Protein AF-A0A7S2AB81-F1 (afdb_monomer_lite)

Secondary structure (DSSP, 8-state):
-EEEE---S-HHHHHHHHHHHH-TTSTTTT-PPPHHHHHHHHPPPHHHHHHHHHHHHHTT--GGG-EE-TTS-EEEE---HHHHHHHHT--------SS--

pLDDT: mean 90.95, std 7.1, range [48.38, 96.31]

Organism: NCBI:txid1078864

Foldseek 3Di:
DDKDFFFWPPVVVVVVVVCQCCDPVHPNDVVDDDPVRVLVNTQHDPVSLVVVVVLCVVLVFDPVQWDADPSRRMIDHDDDQVSVCVSVVHHDDDDDDDPVD

Sequence (101 aa):
DMTIAVKQQNTKLLENTLLELSDPSSPNYGKWMTVDEVHSLVAPSSESIQIVNNWLKDAGVNLSQVSRTPNSDIISFQTTIAVASELVGAKYTVWKHVETG

Radius of gyration: 18.85 Å; chains: 1; bounding box: 37×46×47 Å

InterPro domains:
  IPR015366 Peptidase S53, activation domain [PF09286] (2-100)
  IPR015366 Peptidase S53, activation domain [SM00944] (1-101)
  IPR015366 Peptidase S53, activation domain [cd11377] (2-97)
  IPR050819 Tripeptidyl-peptidase I and related peptidases [PTHR14218] (2-99)

Structure (mmCIF, N/CA/C/O backbone):
data_AF-A0A7S2AB81-F1
#
_entry.id   AF-A0A7S2AB81-F1
#
loop_
_atom_site.group_PDB
_atom_site.id
_atom_site.type_symbol
_atom_site.label_atom_id
_atom_site.label_alt_id
_atom_site.label_comp_id
_atom_site.label_asym_id
_atom_site.label_entity_id
_atom_site.label_seq_id
_atom_site.pdbx_PDB_ins_code
_atom_site.Cartn_x
_atom_site.Cartn_y
_atom_site.Cartn_z
_atom_site.occupancy
_atom_site.B_iso_or_equiv
_atom_site.auth_seq_id
_atom_site.auth_comp_id
_atom_site.auth_asym_id
_atom_site.auth_atom_id
_atom_site.pdbx_PDB_model_num
ATOM 1 N N . ASP A 1 1 ? -6.264 -11.569 9.716 1.00 84.62 1 ASP A N 1
ATOM 2 C CA . ASP A 1 1 ? -5.450 -10.500 9.106 1.00 84.62 1 ASP A CA 1
ATOM 3 C C . ASP A 1 1 ? -6.218 -9.846 7.979 1.00 84.62 1 ASP A C 1
ATOM 5 O O . ASP A 1 1 ? -6.963 -10.538 7.292 1.00 84.62 1 ASP A O 1
ATOM 9 N N . MET A 1 2 ? -6.093 -8.528 7.838 1.00 90.62 2 MET A N 1
ATOM 10 C CA . MET A 1 2 ? -6.659 -7.767 6.726 1.00 90.62 2 MET A CA 1
ATOM 11 C C . MET A 1 2 ? -5.559 -7.022 5.982 1.00 90.62 2 MET A C 1
ATOM 13 O O . MET A 1 2 ? -4.570 -6.601 6.584 1.00 90.62 2 MET A O 1
ATOM 17 N N . THR A 1 3 ? -5.786 -6.806 4.690 1.00 93.94 3 THR A N 1
ATOM 18 C CA . THR A 1 3 ? -4.889 -6.053 3.819 1.00 93.94 3 THR A CA 1
ATOM 19 C C . THR A 1 3 ? -5.695 -5.069 2.983 1.00 93.94 3 THR A C 1
ATOM 21 O O . THR A 1 3 ? -6.714 -5.432 2.400 1.00 93.94 3 THR A O 1
ATOM 24 N N . ILE A 1 4 ? -5.229 -3.823 2.927 1.00 93.00 4 ILE A N 1
ATOM 25 C CA . ILE A 1 4 ? -5.820 -2.732 2.155 1.00 93.00 4 ILE A CA 1
ATOM 26 C C . ILE A 1 4 ? -4.790 -2.261 1.133 1.00 93.00 4 ILE A C 1
ATOM 28 O O . ILE A 1 4 ? -3.673 -1.894 1.499 1.00 93.00 4 ILE A O 1
ATOM 32 N N . ALA A 1 5 ? -5.178 -2.265 -0.141 1.00 94.38 5 ALA A N 1
ATOM 33 C CA . ALA A 1 5 ? -4.394 -1.675 -1.217 1.00 94.38 5 ALA A CA 1
ATOM 34 C C . ALA A 1 5 ? -4.768 -0.195 -1.371 1.00 94.38 5 ALA A C 1
ATOM 36 O O . ALA A 1 5 ? -5.924 0.148 -1.626 1.00 94.38 5 ALA A O 1
ATOM 37 N N . VAL A 1 6 ? -3.788 0.686 -1.204 1.00 95.12 6 VAL A N 1
ATOM 38 C CA . VAL A 1 6 ? -3.916 2.124 -1.431 1.00 95.12 6 VAL A CA 1
ATOM 39 C C . VAL A 1 6 ? -3.714 2.399 -2.918 1.00 95.12 6 VAL A C 1
ATOM 41 O O . VAL A 1 6 ? -2.919 1.744 -3.589 1.00 95.12 6 VAL A O 1
ATOM 44 N N . LYS A 1 7 ? -4.442 3.379 -3.456 1.00 94.38 7 LYS A N 1
ATOM 45 C CA . LYS A 1 7 ? -4.382 3.724 -4.877 1.00 94.38 7 LYS A CA 1
ATOM 46 C C . LYS A 1 7 ? -2.963 4.135 -5.290 1.00 94.38 7 LYS A C 1
ATOM 48 O O . LYS A 1 7 ? -2.505 5.225 -4.952 1.00 94.38 7 LYS A O 1
ATOM 53 N N . GLN A 1 8 ? -2.321 3.273 -6.070 1.00 93.44 8 GLN A N 1
ATOM 54 C CA . GLN A 1 8 ? -1.038 3.533 -6.712 1.00 93.44 8 GLN A CA 1
ATOM 55 C C . GLN A 1 8 ? -1.149 4.653 -7.756 1.00 93.44 8 GLN A C 1
ATOM 57 O O . GLN A 1 8 ? -2.208 4.880 -8.355 1.00 93.44 8 GLN A O 1
ATOM 62 N N . GLN A 1 9 ? -0.039 5.348 -7.983 1.00 95.06 9 GLN A N 1
ATOM 63 C CA . GLN A 1 9 ? 0.080 6.376 -9.014 1.00 95.06 9 GLN A CA 1
ATOM 64 C C . GLN A 1 9 ? 0.745 5.817 -10.275 1.00 95.06 9 GLN A C 1
ATOM 66 O O . GLN A 1 9 ? 1.322 4.736 -10.261 1.00 95.06 9 GLN A O 1
ATOM 71 N N . ASN A 1 10 ? 0.641 6.550 -11.388 1.00 94.44 10 ASN A N 1
ATOM 72 C CA . ASN A 1 10 ? 1.401 6.286 -12.618 1.00 94.44 10 ASN A CA 1
ATOM 73 C C . ASN A 1 10 ? 1.293 4.853 -13.177 1.00 94.44 10 ASN A C 1
ATOM 75 O O . ASN A 1 10 ? 2.172 4.413 -13.911 1.00 94.44 10 ASN A O 1
ATOM 79 N N . THR A 1 11 ? 0.206 4.129 -12.900 1.00 93.62 11 THR A N 1
ATOM 80 C CA . THR A 1 11 ? 0.037 2.727 -13.325 1.00 93.62 11 THR A CA 1
ATOM 81 C C . THR A 1 11 ? 0.107 2.557 -14.843 1.00 93.62 11 THR A C 1
ATOM 83 O O . THR A 1 11 ? 0.715 1.612 -15.328 1.00 93.62 11 THR A O 1
ATOM 86 N N . LYS A 1 12 ? -0.423 3.523 -15.602 1.00 95.19 12 LYS A N 1
ATOM 87 C CA . LYS A 1 12 ? -0.311 3.552 -17.068 1.00 95.19 12 LYS A CA 1
ATOM 88 C C . LYS A 1 12 ? 1.126 3.766 -17.553 1.00 95.19 12 LYS A C 1
ATOM 90 O O . LYS A 1 12 ? 1.518 3.224 -18.578 1.00 95.19 12 LYS A O 1
ATOM 95 N N . LEU A 1 13 ? 1.908 4.571 -16.833 1.00 94.75 13 LEU A N 1
ATOM 96 C CA . LEU A 1 13 ? 3.323 4.762 -17.147 1.00 94.75 13 LEU A CA 1
ATOM 97 C C . LEU A 1 13 ? 4.106 3.484 -16.836 1.00 94.75 13 LEU A C 1
ATOM 99 O O . LEU A 1 13 ? 4.889 3.061 -17.672 1.00 94.75 13 LEU A O 1
ATOM 103 N N . LEU A 1 14 ? 3.833 2.828 -15.702 1.00 94.88 14 LEU A N 1
ATOM 104 C CA . LEU A 1 14 ? 4.415 1.521 -15.390 1.00 94.88 14 LEU A CA 1
ATOM 105 C C . LEU A 1 14 ? 4.101 0.486 -16.482 1.00 94.88 14 LEU A C 1
ATOM 107 O O . LEU A 1 14 ? 5.005 -0.217 -16.922 1.00 94.88 14 LEU A O 1
ATOM 111 N N . GLU A 1 15 ? 2.849 0.410 -16.939 1.00 95.69 15 GLU A N 1
ATOM 112 C CA . GLU A 1 15 ? 2.433 -0.496 -18.017 1.00 95.69 15 GLU A CA 1
ATOM 113 C C . GLU A 1 15 ? 3.176 -0.203 -19.327 1.00 95.69 15 GLU A C 1
ATOM 115 O O . GLU A 1 15 ? 3.757 -1.110 -19.921 1.00 95.69 15 GLU A O 1
ATOM 120 N N . ASN A 1 16 ? 3.225 1.063 -19.750 1.00 95.56 16 ASN A N 1
ATOM 121 C CA . ASN A 1 16 ? 3.949 1.462 -20.957 1.00 95.56 16 ASN A CA 1
ATOM 122 C C . ASN A 1 16 ? 5.440 1.108 -20.870 1.00 95.56 16 ASN A C 1
ATOM 124 O O . ASN A 1 16 ? 5.988 0.541 -21.813 1.00 95.56 16 ASN A O 1
ATOM 128 N N . THR A 1 17 ? 6.081 1.403 -19.735 1.00 94.38 17 THR A N 1
ATOM 129 C CA . THR A 1 17 ? 7.489 1.068 -19.504 1.00 94.38 17 THR A CA 1
ATOM 130 C C . THR A 1 17 ? 7.697 -0.444 -19.535 1.00 94.38 17 THR A C 1
ATOM 132 O O . THR A 1 17 ? 8.623 -0.921 -20.179 1.00 94.38 17 THR A O 1
ATOM 135 N N . LEU A 1 18 ? 6.819 -1.232 -18.907 1.00 94.81 18 LEU A N 1
ATOM 136 C CA . LEU A 1 18 ? 6.902 -2.692 -18.949 1.00 94.81 18 LEU A CA 1
ATOM 137 C C . LEU A 1 18 ? 6.835 -3.225 -20.387 1.00 94.81 18 LEU A C 1
ATOM 139 O O . LEU A 1 18 ? 7.629 -4.092 -20.756 1.00 94.81 18 LEU A O 1
ATOM 143 N N . LEU A 1 19 ? 5.910 -2.711 -21.200 1.00 96.06 19 LEU A N 1
ATOM 144 C CA . LEU A 1 19 ? 5.780 -3.103 -22.604 1.00 96.06 19 LEU A CA 1
ATOM 145 C C . LEU A 1 19 ? 7.035 -2.740 -23.408 1.00 96.06 19 LEU A C 1
ATOM 147 O O . LEU 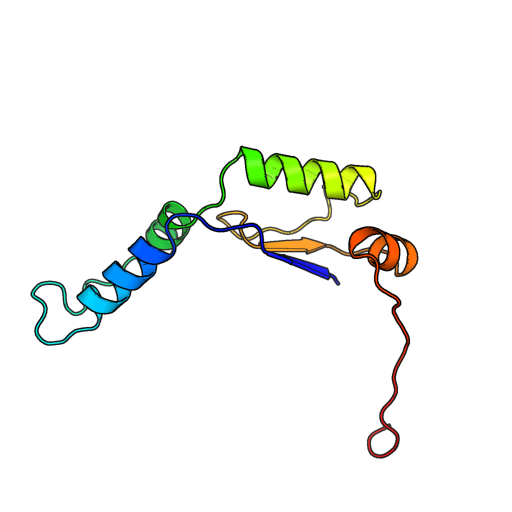A 1 19 ? 7.550 -3.572 -24.146 1.00 96.06 19 LEU A O 1
ATOM 151 N N . GLU A 1 20 ? 7.581 -1.541 -23.211 1.00 96.31 20 GLU A N 1
ATOM 152 C CA . GLU A 1 20 ? 8.797 -1.092 -23.893 1.00 96.31 20 GLU A CA 1
ATOM 153 C C . GLU A 1 20 ? 10.037 -1.921 -23.518 1.00 96.31 20 GLU A C 1
ATOM 155 O O . GLU A 1 20 ? 10.865 -2.222 -24.378 1.00 96.31 20 GLU A O 1
ATOM 160 N N . LEU A 1 21 ? 10.181 -2.291 -22.244 1.00 95.94 21 LEU A N 1
ATOM 161 C CA . LEU A 1 21 ? 11.325 -3.060 -21.745 1.00 95.94 21 LEU A CA 1
ATOM 162 C C . LEU A 1 21 ? 11.234 -4.557 -22.076 1.00 95.94 21 LEU A C 1
ATOM 164 O O . LEU A 1 21 ? 12.254 -5.250 -22.066 1.00 95.94 21 LEU A O 1
ATOM 168 N N . SER A 1 22 ? 10.028 -5.059 -22.358 1.00 95.94 22 SER A N 1
ATOM 169 C CA . SER A 1 22 ? 9.772 -6.468 -22.682 1.00 95.94 22 SER A CA 1
ATOM 170 C C . SER A 1 22 ? 9.672 -6.763 -24.181 1.00 95.94 22 SER A C 1
ATOM 172 O O . SER A 1 22 ? 9.780 -7.931 -24.553 1.00 95.94 22 SER A O 1
ATOM 174 N N . ASP A 1 23 ? 9.529 -5.748 -25.040 1.00 96.25 23 ASP A N 1
ATOM 175 C CA . ASP A 1 23 ? 9.535 -5.904 -26.499 1.00 96.25 23 ASP A CA 1
ATOM 176 C C . ASP A 1 23 ? 10.959 -6.174 -27.027 1.00 96.25 23 ASP A C 1
ATOM 178 O O . ASP A 1 23 ? 11.811 -5.290 -26.936 1.00 96.25 23 ASP A O 1
ATOM 182 N N . PRO A 1 24 ? 11.243 -7.342 -27.639 1.00 95.62 24 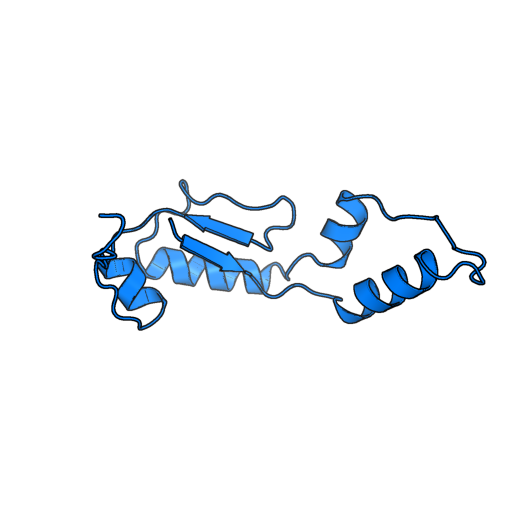PRO A N 1
ATOM 183 C CA . PRO A 1 24 ? 12.555 -7.652 -28.218 1.00 95.62 24 PRO A CA 1
ATOM 184 C C . PRO A 1 24 ? 13.002 -6.702 -29.339 1.00 95.62 24 PRO A C 1
ATOM 186 O O . PRO A 1 24 ? 14.190 -6.641 -29.652 1.00 95.62 24 PRO A O 1
ATOM 189 N N . SER A 1 25 ? 12.063 -5.989 -29.967 1.00 95.94 25 SER A N 1
ATOM 190 C CA . SER A 1 25 ? 12.335 -5.015 -31.033 1.00 95.94 25 SER A CA 1
ATOM 191 C C . SER A 1 25 ? 12.683 -3.629 -30.484 1.00 95.94 25 SER A C 1
ATOM 193 O O . SER A 1 25 ? 13.135 -2.760 -31.232 1.00 95.94 25 SER A O 1
ATOM 195 N N . SER A 1 26 ? 12.468 -3.406 -29.186 1.00 95.12 26 SER A N 1
ATOM 196 C CA . SER A 1 26 ? 12.732 -2.136 -28.521 1.00 95.12 26 SER A CA 1
ATOM 197 C C . SER A 1 26 ? 14.232 -1.938 -28.273 1.00 95.12 26 SER A C 1
ATOM 199 O O . SER A 1 26 ? 14.914 -2.852 -27.801 1.00 95.12 26 SER A O 1
ATOM 201 N N . PRO A 1 27 ? 14.771 -0.718 -28.467 1.00 94.81 27 PRO A N 1
ATOM 202 C CA . PRO A 1 27 ? 16.144 -0.389 -28.070 1.00 94.81 27 PRO A CA 1
ATOM 203 C C . PRO A 1 27 ? 16.364 -0.447 -26.546 1.00 94.81 27 PRO A C 1
ATOM 205 O O . PRO A 1 27 ? 17.504 -0.360 -26.073 1.00 94.81 27 PRO A O 1
ATOM 208 N N . ASN A 1 28 ? 15.282 -0.555 -25.770 1.00 93.88 28 ASN A N 1
ATOM 209 C CA . ASN A 1 28 ? 15.299 -0.654 -24.317 1.00 93.88 28 ASN A CA 1
ATOM 210 C C . ASN A 1 28 ? 14.979 -2.065 -23.800 1.00 93.88 28 ASN A C 1
ATOM 212 O O . ASN A 1 28 ? 14.885 -2.249 -22.587 1.00 93.88 28 ASN A O 1
ATOM 216 N N . TYR A 1 29 ? 14.900 -3.065 -24.685 1.00 96.00 29 TYR A N 1
ATOM 217 C CA . TYR A 1 29 ? 14.702 -4.457 -24.295 1.00 96.00 29 TYR A CA 1
ATOM 218 C C . TYR A 1 29 ? 15.686 -4.904 -23.203 1.00 96.00 29 TYR A C 1
ATOM 220 O O . TYR A 1 29 ? 16.899 -4.701 -23.309 1.00 96.00 29 TYR A O 1
ATOM 228 N N . GLY A 1 30 ? 15.157 -5.517 -22.143 1.00 94.38 30 GLY A N 1
ATOM 229 C CA . GLY A 1 30 ? 15.946 -6.070 -21.043 1.00 94.38 30 GLY A CA 1
ATOM 230 C C . GLY A 1 30 ? 16.545 -5.037 -20.081 1.00 94.38 30 GLY A C 1
ATOM 231 O O . GLY A 1 30 ? 17.238 -5.428 -19.141 1.00 94.38 30 GLY A O 1
ATOM 232 N N . LYS A 1 31 ? 16.273 -3.735 -20.257 1.00 94.81 31 LYS A N 1
ATOM 233 C CA . LYS A 1 31 ? 16.684 -2.677 -19.315 1.00 94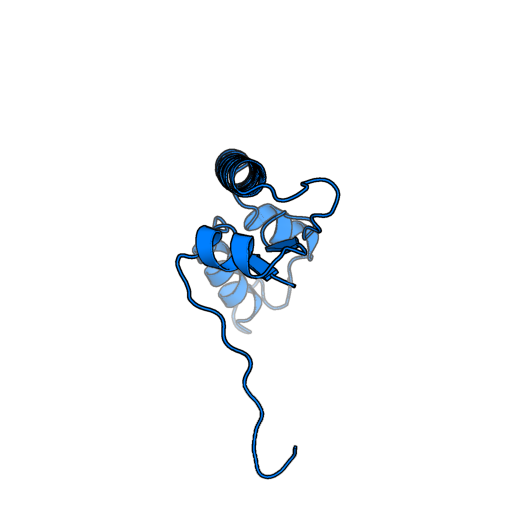.81 31 LYS A CA 1
ATOM 234 C C . LYS A 1 31 ? 15.692 -2.557 -18.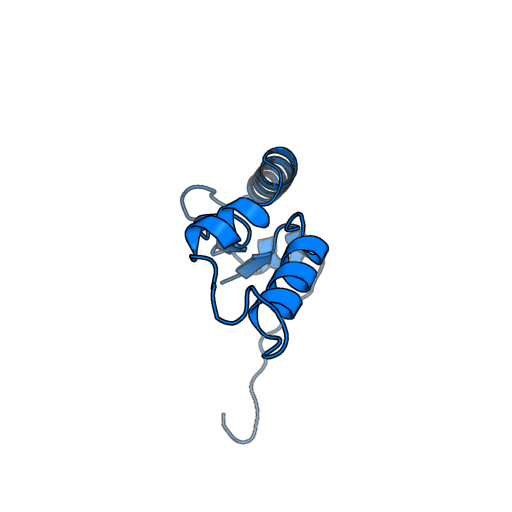154 1.00 94.81 31 LYS A C 1
ATOM 236 O O . LYS A 1 31 ? 15.052 -1.526 -17.978 1.00 94.81 31 LYS A O 1
ATOM 241 N N . TRP A 1 32 ? 15.534 -3.640 -17.396 1.00 94.75 32 TRP A N 1
ATOM 242 C CA . TRP A 1 32 ? 14.583 -3.724 -16.286 1.00 94.75 32 TRP A CA 1
ATOM 243 C C . TRP A 1 32 ? 14.826 -2.654 -15.219 1.00 94.75 32 TRP A C 1
ATOM 245 O O . TRP A 1 32 ? 15.968 -2.354 -14.877 1.00 94.75 32 TRP A O 1
ATOM 255 N N . MET A 1 33 ? 13.733 -2.136 -14.661 1.00 93.06 33 MET A N 1
ATOM 256 C CA . MET A 1 33 ? 13.771 -1.260 -13.495 1.00 93.06 33 MET A CA 1
ATOM 257 C C . MET A 1 33 ? 14.080 -2.065 -12.232 1.00 93.06 33 MET A C 1
ATOM 259 O O . MET A 1 33 ? 13.638 -3.205 -12.067 1.00 93.06 33 MET A O 1
ATOM 263 N N . THR A 1 34 ? 14.800 -1.446 -11.309 1.00 94.88 34 THR A N 1
ATOM 264 C CA . THR A 1 34 ? 14.949 -1.942 -9.944 1.00 94.88 34 THR A CA 1
ATOM 265 C C . THR A 1 34 ? 13.629 -1.834 -9.181 1.00 94.88 34 THR A C 1
ATOM 267 O O . THR A 1 34 ? 12.740 -1.047 -9.514 1.00 94.88 34 THR A O 1
ATOM 270 N N . VAL A 1 35 ? 13.505 -2.616 -8.108 1.00 92.75 35 VAL A N 1
ATOM 271 C CA . VAL A 1 35 ? 12.324 -2.590 -7.233 1.00 92.75 35 VAL A CA 1
ATOM 272 C C . VAL A 1 35 ? 12.091 -1.190 -6.650 1.00 92.75 35 VAL A C 1
ATOM 274 O O . VAL A 1 35 ? 10.951 -0.736 -6.602 1.00 92.75 35 VAL A O 1
ATOM 277 N N . ASP A 1 36 ? 13.155 -0.473 -6.283 1.00 94.12 36 ASP A N 1
ATOM 278 C CA . ASP A 1 36 ? 13.058 0.878 -5.719 1.00 94.12 36 ASP A CA 1
ATOM 279 C C . ASP A 1 36 ? 12.584 1.917 -6.745 1.00 94.12 36 ASP A C 1
ATOM 281 O O . ASP A 1 36 ? 11.815 2.821 -6.408 1.00 94.12 36 ASP A O 1
ATOM 285 N N . GLU A 1 37 ? 12.976 1.770 -8.013 1.00 93.62 37 GLU A N 1
ATOM 286 C CA . GLU A 1 37 ? 12.478 2.617 -9.101 1.00 93.62 37 GLU A CA 1
ATOM 287 C C . GLU A 1 37 ? 10.988 2.370 -9.357 1.00 93.62 37 GLU A C 1
ATOM 289 O O . GLU A 1 37 ? 10.227 3.326 -9.507 1.00 93.62 37 GLU A O 1
A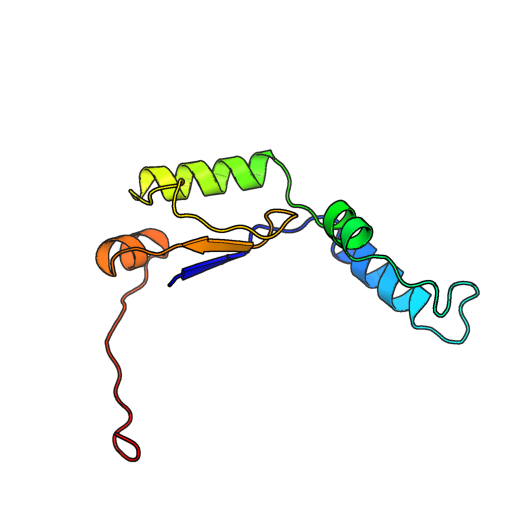TOM 294 N N . VAL A 1 38 ? 10.546 1.106 -9.347 1.00 93.38 38 VAL A N 1
ATOM 295 C CA . VAL A 1 38 ? 9.117 0.768 -9.467 1.00 93.38 38 VAL A CA 1
ATOM 296 C C . VAL A 1 38 ? 8.337 1.326 -8.279 1.00 93.38 38 VAL A C 1
ATOM 298 O O . VAL A 1 38 ? 7.324 1.992 -8.475 1.00 93.38 38 VAL A O 1
ATOM 301 N N . HIS A 1 39 ? 8.825 1.115 -7.055 1.00 93.75 39 HIS A N 1
ATOM 302 C CA . HIS A 1 39 ? 8.228 1.650 -5.833 1.00 93.75 39 HIS A CA 1
ATOM 303 C C . HIS A 1 39 ? 8.056 3.165 -5.893 1.00 93.75 39 HIS A C 1
ATOM 305 O O . HIS A 1 39 ? 6.971 3.663 -5.602 1.00 93.75 39 HIS A O 1
ATOM 311 N N . SER A 1 40 ? 9.097 3.882 -6.312 1.00 93.44 40 SER A N 1
ATOM 312 C CA . SER A 1 40 ? 9.075 5.339 -6.444 1.00 93.44 40 SER A CA 1
ATOM 313 C C . SER A 1 40 ? 8.105 5.802 -7.529 1.00 93.44 40 SER A C 1
ATOM 315 O O . SER A 1 40 ? 7.429 6.814 -7.362 1.00 93.44 40 SER A O 1
ATOM 317 N N . LEU A 1 41 ? 8.004 5.050 -8.628 1.00 93.69 41 LEU A N 1
ATOM 318 C CA . LEU A 1 41 ? 7.110 5.362 -9.736 1.00 93.69 41 LEU A CA 1
ATOM 319 C C . LEU A 1 41 ? 5.635 5.249 -9.335 1.00 93.69 41 LEU A C 1
ATOM 321 O O . LEU A 1 41 ? 4.836 6.102 -9.727 1.00 93.69 41 LEU A O 1
ATOM 325 N N . VAL A 1 42 ? 5.272 4.207 -8.580 1.00 95.31 42 VAL A N 1
ATOM 326 C CA . VAL A 1 42 ? 3.864 3.877 -8.292 1.00 95.31 42 VAL A CA 1
ATOM 327 C C . VAL A 1 42 ? 3.395 4.201 -6.880 1.00 95.31 42 VAL A C 1
ATOM 329 O O . VAL A 1 42 ? 2.229 3.952 -6.563 1.00 95.31 42 VAL A O 1
ATOM 332 N N . ALA A 1 43 ? 4.266 4.764 -6.040 1.00 95.06 43 ALA A N 1
ATOM 333 C CA . ALA A 1 43 ? 3.931 5.152 -4.675 1.00 95.06 43 ALA A CA 1
ATOM 334 C C . ALA A 1 43 ? 2.621 5.967 -4.629 1.00 95.06 43 ALA A C 1
ATOM 336 O O . ALA A 1 43 ? 2.447 6.906 -5.413 1.00 95.06 43 ALA A O 1
ATOM 337 N N . PRO A 1 44 ? 1.674 5.632 -3.736 1.00 95.50 44 PRO A N 1
ATOM 338 C CA . PRO A 1 44 ? 0.499 6.458 -3.505 1.00 95.50 44 PRO A CA 1
ATOM 339 C C . PRO A 1 44 ? 0.879 7.870 -3.044 1.00 95.50 44 PRO A C 1
ATOM 341 O O . PRO A 1 44 ? 1.931 8.082 -2.440 1.00 95.50 44 PRO A O 1
ATOM 344 N N . SER A 1 45 ? -0.015 8.844 -3.244 1.00 95.25 45 SER A N 1
ATOM 345 C CA . SER A 1 45 ? 0.212 10.184 -2.691 1.00 95.25 45 SER A CA 1
ATOM 346 C C . SER A 1 45 ? 0.229 10.157 -1.161 1.00 95.25 45 SER A C 1
ATOM 348 O O . SER A 1 45 ? -0.555 9.438 -0.532 1.00 95.25 45 SER A O 1
ATOM 350 N N . SER A 1 46 ? 1.051 11.016 -0.550 1.00 93.50 46 SER A N 1
ATOM 351 C CA . SER A 1 46 ? 1.079 11.196 0.909 1.00 93.50 46 SER A CA 1
ATOM 352 C C . SER A 1 46 ? -0.304 11.528 1.476 1.00 93.50 46 SER A C 1
ATOM 354 O O . SER A 1 46 ? -0.655 11.071 2.559 1.00 93.50 46 SER A O 1
ATOM 356 N N . GLU A 1 47 ? -1.117 12.271 0.719 1.00 95.44 47 GLU A N 1
ATOM 357 C CA . GLU A 1 47 ? -2.513 12.559 1.055 1.00 95.44 47 GLU A CA 1
ATOM 358 C C . GLU A 1 47 ? -3.367 11.284 1.112 1.00 95.44 47 GLU A C 1
ATOM 360 O O . GLU A 1 47 ? -4.052 11.055 2.107 1.00 95.44 47 GLU A O 1
ATOM 365 N N . SER A 1 48 ? -3.288 10.415 0.097 1.00 94.31 48 SER A N 1
ATOM 366 C CA . SER A 1 48 ? -4.043 9.152 0.072 1.00 94.31 48 SER A CA 1
ATOM 367 C C . SER A 1 48 ? -3.661 8.256 1.249 1.00 94.31 48 SER A C 1
ATOM 369 O O . SER A 1 48 ? -4.528 7.687 1.909 1.00 94.31 48 SER A O 1
ATOM 371 N N . ILE A 1 49 ? -2.363 8.175 1.556 1.00 94.00 49 ILE A N 1
ATOM 372 C CA . ILE A 1 49 ? -1.855 7.418 2.705 1.00 94.00 49 ILE A CA 1
ATOM 373 C C . ILE A 1 49 ? -2.394 8.009 4.012 1.00 94.00 49 ILE A C 1
ATOM 375 O O . ILE A 1 49 ? -2.835 7.264 4.887 1.00 94.00 49 ILE A O 1
ATOM 379 N N . GLN A 1 50 ? -2.397 9.337 4.149 1.00 94.44 50 GLN A N 1
ATOM 380 C CA . GLN A 1 50 ? -2.908 10.003 5.344 1.00 94.44 50 GLN A CA 1
ATOM 381 C C . GLN A 1 50 ? -4.410 9.769 5.539 1.00 94.44 50 GLN A C 1
ATOM 383 O O . GLN A 1 50 ? -4.840 9.519 6.664 1.00 94.44 50 GLN A O 1
ATOM 388 N N . ILE A 1 51 ? -5.196 9.804 4.461 1.00 95.56 51 ILE A N 1
ATOM 389 C CA . ILE A 1 51 ? -6.635 9.519 4.501 1.00 95.56 51 ILE A CA 1
ATOM 390 C C . ILE A 1 51 ? -6.880 8.093 5.004 1.00 95.56 51 ILE A C 1
ATOM 392 O O . ILE A 1 51 ? -7.659 7.907 5.937 1.00 95.56 51 ILE A O 1
ATOM 396 N N . VAL A 1 52 ? -6.175 7.097 4.455 1.00 94.00 52 VAL A N 1
ATOM 397 C CA . VAL A 1 52 ? -6.313 5.700 4.902 1.00 94.00 52 VAL A CA 1
ATOM 398 C C . VAL A 1 52 ? -5.862 5.538 6.356 1.00 94.00 52 VAL A C 1
ATOM 400 O O . VAL A 1 52 ? -6.526 4.854 7.129 1.00 94.00 52 VAL A O 1
ATOM 403 N N . ASN A 1 53 ? -4.782 6.205 6.771 1.00 93.12 53 ASN A N 1
ATOM 404 C CA . ASN A 1 53 ? -4.312 6.167 8.158 1.00 93.12 53 ASN A CA 1
ATOM 405 C C . ASN A 1 53 ? -5.341 6.726 9.145 1.00 93.12 53 ASN A C 1
ATOM 407 O O . ASN A 1 53 ? -5.561 6.128 10.197 1.00 93.12 53 ASN A O 1
ATOM 411 N N . ASN A 1 54 ? -5.956 7.864 8.815 1.00 94.81 54 ASN A N 1
ATOM 412 C CA . ASN A 1 54 ? -6.989 8.469 9.650 1.00 94.81 54 ASN A CA 1
ATOM 413 C C . ASN A 1 54 ? -8.214 7.557 9.729 1.00 94.81 54 ASN A C 1
ATOM 415 O O . ASN A 1 54 ? -8.662 7.245 10.824 1.00 94.81 54 ASN A O 1
ATOM 419 N N . TRP A 1 55 ? -8.671 7.035 8.590 1.00 94.12 55 TRP A N 1
ATOM 420 C CA . TRP A 1 55 ? -9.794 6.101 8.534 1.00 94.12 55 TRP A CA 1
ATOM 421 C C . TRP A 1 55 ? -9.571 4.838 9.385 1.00 94.12 55 TRP A C 1
ATOM 423 O O . TRP A 1 55 ? -10.448 4.448 10.153 1.00 94.12 55 TRP A O 1
ATOM 433 N N . LEU A 1 56 ? -8.380 4.229 9.321 1.00 93.25 56 LEU A N 1
ATOM 434 C CA . LEU A 1 56 ? -8.037 3.074 10.160 1.00 93.25 56 LEU A CA 1
ATOM 435 C C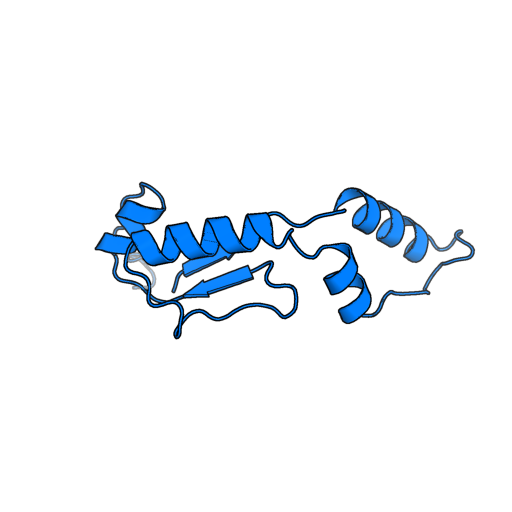 . LEU A 1 56 ? -7.995 3.434 11.650 1.00 93.25 56 LEU A C 1
ATOM 437 O O . LEU A 1 56 ? -8.481 2.672 12.487 1.00 93.25 56 LEU A O 1
ATOM 441 N N . LYS A 1 57 ? -7.427 4.595 11.987 1.00 93.38 57 LYS A N 1
ATOM 442 C CA . LYS A 1 57 ? -7.359 5.084 13.367 1.00 93.38 57 LYS A CA 1
ATOM 443 C C . LYS A 1 57 ? -8.752 5.333 13.947 1.00 93.38 57 LYS A C 1
ATOM 445 O O . LYS A 1 57 ? -9.000 4.939 15.084 1.00 93.38 57 LYS A O 1
ATOM 450 N N . ASP A 1 58 ? -9.643 5.948 13.175 1.00 93.00 58 ASP A N 1
ATOM 451 C CA . ASP A 1 58 ? -11.012 6.268 13.591 1.00 93.00 58 ASP A CA 1
ATOM 452 C C . ASP A 1 58 ? -11.840 4.997 13.834 1.00 93.00 58 ASP A C 1
ATOM 454 O O . ASP A 1 58 ? -12.657 4.958 14.749 1.00 93.00 58 ASP A O 1
ATOM 458 N N . ALA A 1 59 ? -11.551 3.919 13.101 1.00 90.00 59 ALA A N 1
ATOM 459 C CA . ALA A 1 59 ? -12.127 2.593 13.332 1.00 90.00 59 ALA A CA 1
ATOM 460 C C . ALA A 1 59 ? -11.502 1.826 14.519 1.00 90.00 59 ALA A C 1
ATOM 462 O O . ALA A 1 59 ? -11.836 0.665 14.761 1.00 90.00 59 ALA A O 1
ATOM 463 N N . GLY A 1 60 ? -10.560 2.431 15.250 1.00 89.56 60 GLY A N 1
ATOM 464 C CA . GLY A 1 60 ? -9.914 1.823 16.414 1.00 89.56 60 GLY A CA 1
ATOM 465 C C . GLY A 1 60 ? -8.759 0.869 16.089 1.00 89.56 60 GLY A C 1
ATOM 466 O O . GLY A 1 60 ? -8.330 0.115 16.963 1.00 89.56 60 GLY A O 1
ATOM 467 N N . VAL A 1 61 ? -8.226 0.885 14.861 1.00 91.06 61 VAL A N 1
ATOM 468 C CA . VAL A 1 61 ? -7.029 0.104 14.511 1.00 91.06 61 VAL A CA 1
ATOM 469 C C . VAL A 1 61 ? -5.787 0.771 15.101 1.00 91.06 61 VAL A C 1
ATOM 471 O O . VAL A 1 61 ? -5.523 1.956 14.889 1.00 91.06 61 VAL A O 1
ATOM 474 N N . ASN A 1 62 ? -4.975 -0.008 15.817 1.00 88.94 62 ASN A N 1
ATOM 475 C CA . ASN A 1 62 ? -3.706 0.477 16.341 1.00 88.94 62 ASN A CA 1
ATOM 476 C C . ASN A 1 62 ? -2.670 0.615 15.215 1.00 88.94 62 ASN A C 1
ATOM 478 O O . ASN A 1 62 ? -2.093 -0.374 14.761 1.00 88.94 62 ASN A O 1
ATOM 482 N N . LEU A 1 63 ? -2.392 1.856 14.808 1.00 88.25 63 LEU A N 1
ATOM 483 C CA . LEU A 1 63 ? -1.443 2.158 13.735 1.00 88.25 63 LEU A CA 1
ATOM 484 C C . LEU A 1 63 ? -0.012 1.664 14.007 1.00 88.25 63 LEU A C 1
ATOM 486 O O . LEU A 1 63 ? 0.737 1.488 13.050 1.00 88.25 63 LEU A O 1
ATOM 490 N N . SER A 1 64 ? 0.381 1.408 15.263 1.00 88.12 64 SER A N 1
ATOM 491 C CA . SER A 1 64 ? 1.712 0.858 15.568 1.00 88.12 64 SER A CA 1
ATOM 492 C C . SER A 1 64 ? 1.859 -0.626 15.223 1.00 88.12 64 SER A C 1
ATOM 494 O O . SER A 1 64 ? 2.978 -1.118 15.121 1.00 88.12 64 SER A O 1
ATOM 496 N N . GLN A 1 65 ? 0.745 -1.334 15.024 1.00 87.81 65 GLN A N 1
ATOM 497 C CA . GLN A 1 65 ? 0.713 -2.746 14.628 1.00 87.81 65 GLN A CA 1
ATOM 498 C C . GLN A 1 65 ? 0.408 -2.929 13.136 1.00 87.81 65 GLN A C 1
ATOM 500 O O . GLN A 1 65 ? 0.172 -4.044 12.672 1.00 87.81 65 GLN A O 1
ATOM 505 N N . VAL A 1 66 ? 0.400 -1.831 12.380 1.00 92.44 66 VAL A N 1
ATOM 506 C CA . VAL A 1 66 ? 0.186 -1.839 10.938 1.00 92.44 66 VAL A CA 1
ATOM 507 C C . VAL A 1 66 ? 1.520 -2.067 10.231 1.00 92.44 66 VAL A C 1
ATOM 509 O O . VAL A 1 66 ? 2.463 -1.296 10.399 1.00 92.44 66 VAL A O 1
ATOM 512 N N . SER A 1 67 ? 1.577 -3.098 9.394 1.00 93.00 67 SER A N 1
ATOM 513 C CA . SER A 1 67 ? 2.692 -3.362 8.485 1.00 93.00 67 SER A CA 1
ATOM 514 C C . SER A 1 67 ? 2.437 -2.722 7.120 1.00 93.00 67 SER A C 1
ATOM 516 O O . SER A 1 67 ? 1.290 -2.647 6.669 1.00 93.00 67 SER A O 1
ATOM 518 N N . ARG A 1 68 ? 3.499 -2.250 6.460 1.00 93.31 68 ARG A N 1
ATOM 519 C CA . ARG A 1 68 ? 3.433 -1.588 5.151 1.00 93.31 68 ARG A CA 1
ATOM 520 C C . ARG A 1 68 ? 4.516 -2.108 4.218 1.00 93.31 68 ARG A C 1
ATOM 522 O O . ARG A 1 68 ? 5.614 -2.432 4.666 1.00 93.31 68 ARG A O 1
ATOM 529 N N . THR A 1 69 ? 4.224 -2.119 2.925 1.00 91.31 69 THR A N 1
ATOM 530 C CA . THR A 1 69 ? 5.254 -2.215 1.881 1.00 91.31 69 THR A CA 1
ATOM 531 C C . THR A 1 69 ? 6.143 -0.963 1.864 1.00 91.31 69 THR A C 1
ATOM 533 O O . THR A 1 69 ? 5.730 0.086 2.368 1.00 91.31 69 THR A O 1
ATOM 536 N N . PRO A 1 70 ? 7.358 -1.024 1.280 1.00 90.12 70 PRO A N 1
ATOM 537 C CA . PRO A 1 70 ? 8.280 0.117 1.243 1.00 90.12 70 PRO A CA 1
ATOM 538 C C . PRO A 1 70 ? 7.693 1.393 0.619 1.00 90.12 70 PRO A C 1
ATOM 540 O O . PRO A 1 70 ? 7.948 2.491 1.103 1.00 90.12 70 PRO A O 1
ATOM 543 N N . ASN A 1 71 ? 6.853 1.258 -0.409 1.00 90.12 71 ASN A N 1
ATOM 544 C CA . ASN A 1 71 ? 6.124 2.361 -1.046 1.00 90.12 71 ASN A CA 1
ATOM 545 C C . ASN A 1 71 ? 4.756 2.657 -0.401 1.00 90.12 71 ASN A C 1
ATOM 547 O O . ASN A 1 71 ? 4.040 3.529 -0.882 1.00 90.12 71 ASN A O 1
ATOM 551 N N . SER A 1 72 ? 4.382 1.961 0.679 1.00 90.94 72 SER A N 1
ATOM 552 C CA . SER A 1 72 ? 3.109 2.120 1.400 1.00 90.94 72 SER A CA 1
ATOM 553 C C . SER A 1 72 ? 1.843 1.918 0.554 1.00 90.94 72 SER A C 1
ATOM 555 O O . SER A 1 72 ? 0.780 2.433 0.905 1.00 90.94 72 SER A O 1
ATOM 557 N N . ASP A 1 73 ? 1.932 1.159 -0.538 1.00 91.25 73 ASP A N 1
ATOM 558 C CA . ASP A 1 73 ? 0.772 0.798 -1.360 1.00 91.25 73 ASP A CA 1
ATOM 559 C C . ASP A 1 73 ? -0.071 -0.331 -0.762 1.00 91.25 73 ASP A C 1
ATOM 561 O O . ASP A 1 73 ? -1.260 -0.430 -1.053 1.00 91.25 73 ASP A O 1
ATOM 565 N N . ILE A 1 74 ? 0.505 -1.144 0.118 1.00 93.31 74 ILE A N 1
ATOM 566 C CA . ILE A 1 74 ? -0.171 -2.235 0.802 1.00 93.31 74 ILE A CA 1
ATOM 567 C C . ILE A 1 74 ? -0.035 -2.008 2.299 1.00 93.31 74 ILE A C 1
ATOM 569 O O . ILE A 1 74 ? 1.065 -1.910 2.843 1.00 93.31 74 ILE A O 1
ATOM 573 N N . ILE A 1 75 ? -1.180 -1.959 2.971 1.00 94.06 75 ILE A N 1
ATOM 574 C CA . ILE A 1 75 ? -1.297 -1.762 4.411 1.00 94.06 75 ILE A CA 1
ATOM 575 C C . ILE A 1 75 ? -1.944 -3.011 5.005 1.00 94.06 75 ILE A C 1
ATOM 577 O O . ILE A 1 75 ? -3.089 -3.323 4.688 1.00 94.06 75 ILE A O 1
ATOM 581 N N . SER A 1 76 ? -1.221 -3.728 5.863 1.00 94.19 76 SER A N 1
ATOM 582 C CA . SER A 1 76 ? -1.698 -4.960 6.502 1.00 94.19 76 SER A CA 1
ATOM 583 C C . SER A 1 76 ? -1.792 -4.803 8.011 1.00 94.19 76 SER A C 1
ATOM 585 O O . SER A 1 76 ? -0.896 -4.241 8.640 1.00 94.19 76 SER A O 1
ATOM 587 N N . PHE A 1 77 ? -2.873 -5.299 8.605 1.00 93.38 77 PHE A N 1
ATOM 588 C CA . PHE A 1 77 ? -3.118 -5.170 10.039 1.00 93.38 77 PHE A CA 1
ATOM 589 C C . PHE A 1 77 ? -4.016 -6.279 10.582 1.00 93.38 77 PHE A C 1
ATOM 591 O O . PHE A 1 77 ? -4.739 -6.964 9.852 1.00 93.38 77 PHE A O 1
ATOM 598 N N . GLN A 1 78 ? -3.976 -6.437 11.901 1.00 91.25 78 GLN A N 1
ATOM 599 C CA . GLN A 1 78 ? -4.864 -7.325 12.636 1.00 91.25 78 GLN A CA 1
ATOM 600 C C . GLN A 1 78 ? -5.950 -6.508 13.321 1.00 91.25 78 GLN A C 1
ATOM 602 O O . GLN A 1 78 ? -5.698 -5.425 13.846 1.00 91.25 78 GLN A O 1
ATOM 607 N N . THR A 1 79 ? -7.172 -7.023 13.300 1.00 89.88 79 THR A N 1
ATOM 608 C CA . THR A 1 79 ? -8.302 -6.402 13.980 1.00 89.88 79 THR A CA 1
ATOM 609 C C . THR A 1 79 ? -9.350 -7.453 14.341 1.00 89.88 79 THR A C 1
ATOM 611 O O . THR A 1 79 ? -9.252 -8.612 13.930 1.00 89.88 79 THR A O 1
ATOM 614 N N . THR A 1 80 ? -10.348 -7.060 15.127 1.00 90.19 80 THR A N 1
ATOM 615 C CA . THR A 1 80 ? -11.484 -7.921 15.469 1.00 90.19 80 THR A CA 1
ATOM 616 C C . THR A 1 80 ? -12.476 -8.003 14.309 1.00 90.19 80 THR A C 1
ATOM 618 O O . THR A 1 80 ? -12.553 -7.105 13.472 1.00 90.19 80 THR A O 1
ATOM 621 N N . ILE A 1 81 ? -13.296 -9.058 14.283 1.00 89.06 81 ILE A N 1
ATOM 622 C CA . ILE A 1 81 ? -14.368 -9.205 13.285 1.00 89.06 81 ILE A CA 1
ATOM 623 C C . ILE A 1 81 ? -15.348 -8.024 13.339 1.00 89.06 81 ILE A C 1
ATOM 625 O O . ILE A 1 81 ? -15.831 -7.596 12.293 1.00 89.06 81 ILE A O 1
ATOM 629 N N . ALA A 1 82 ? -15.621 -7.481 14.530 1.00 88.12 82 ALA A N 1
ATOM 630 C CA . ALA A 1 82 ? -16.510 -6.333 14.695 1.00 88.12 82 ALA A CA 1
ATOM 631 C C . ALA A 1 82 ? -15.977 -5.104 13.942 1.00 88.12 82 ALA A C 1
ATOM 633 O O . ALA A 1 82 ? -16.672 -4.563 13.086 1.00 88.12 82 ALA A O 1
ATOM 634 N N . VAL A 1 83 ? -14.711 -4.748 14.177 1.00 89.25 83 VAL A N 1
ATOM 635 C CA . VAL A 1 83 ? -14.054 -3.617 13.506 1.00 89.25 83 VAL A CA 1
ATOM 636 C C . VAL A 1 83 ? -13.898 -3.873 12.005 1.00 89.25 83 VAL A C 1
ATOM 638 O O . VAL A 1 83 ? -14.161 -2.986 11.203 1.00 89.25 83 VAL A O 1
ATOM 641 N N . ALA A 1 84 ? -13.519 -5.088 11.595 1.00 88.94 84 ALA A N 1
ATOM 642 C CA . ALA A 1 84 ? -13.441 -5.454 10.179 1.00 88.94 84 ALA A CA 1
ATOM 643 C C . ALA A 1 84 ? -14.791 -5.282 9.463 1.00 88.94 84 ALA A C 1
ATOM 645 O O . ALA A 1 84 ? -14.846 -4.720 8.372 1.00 88.94 84 ALA A O 1
ATOM 646 N N . SER A 1 85 ? -15.883 -5.733 10.088 1.00 89.31 85 SER A N 1
ATOM 647 C CA . SER A 1 85 ? -17.239 -5.621 9.536 1.00 89.31 85 SER A CA 1
ATOM 648 C C . SER A 1 85 ? -17.659 -4.166 9.343 1.00 89.31 85 SER A C 1
ATOM 650 O O . SER A 1 85 ? -18.249 -3.831 8.319 1.00 89.31 85 SER A O 1
ATOM 652 N N . GLU A 1 86 ? -17.334 -3.305 10.308 1.00 88.56 86 GLU A N 1
ATOM 653 C CA . GLU A 1 86 ? -17.622 -1.871 10.256 1.00 88.56 86 GLU A CA 1
ATOM 654 C C . GLU A 1 86 ? -16.781 -1.153 9.196 1.00 88.56 86 GLU A C 1
ATOM 656 O O . GLU A 1 86 ? -17.329 -0.404 8.391 1.00 88.56 86 GLU A O 1
ATOM 661 N N . LEU A 1 87 ? -15.476 -1.444 9.136 1.00 89.38 87 LEU A N 1
ATOM 662 C CA . LEU A 1 87 ? -14.544 -0.852 8.174 1.00 89.38 87 LEU A CA 1
ATOM 663 C C . LEU A 1 87 ? -15.024 -1.028 6.731 1.00 89.38 87 LEU A C 1
ATOM 665 O O . LEU A 1 87 ? -15.124 -0.057 5.987 1.00 89.38 87 LEU A O 1
ATOM 669 N N . VAL A 1 88 ? -15.315 -2.264 6.321 1.00 89.31 88 VAL A N 1
ATOM 670 C CA . VAL A 1 88 ? -15.644 -2.572 4.918 1.00 89.31 88 VAL A CA 1
ATOM 671 C C . VAL A 1 88 ? -17.143 -2.739 4.661 1.00 89.31 88 VAL A C 1
ATOM 673 O O . VAL A 1 88 ? -17.536 -3.084 3.548 1.00 89.31 88 VAL A O 1
ATOM 676 N N . GLY A 1 89 ? -17.990 -2.524 5.673 1.00 88.31 89 GLY A N 1
ATOM 677 C CA . GLY A 1 89 ? -19.441 -2.687 5.561 1.00 88.31 89 GLY A CA 1
ATOM 678 C C . GLY A 1 89 ? -19.873 -4.113 5.196 1.00 88.31 89 GLY A C 1
ATOM 679 O O . GLY A 1 89 ? -20.862 -4.296 4.487 1.00 88.31 89 GLY A O 1
ATOM 680 N N . ALA A 1 90 ? -19.126 -5.127 5.642 1.00 87.81 90 ALA A N 1
ATOM 681 C CA . ALA A 1 90 ? -19.341 -6.529 5.284 1.00 87.81 90 ALA A CA 1
ATOM 682 C C . ALA A 1 90 ? -19.718 -7.385 6.501 1.00 87.81 90 ALA A C 1
ATOM 684 O O . ALA A 1 90 ? -19.400 -7.054 7.639 1.00 87.81 90 ALA A O 1
ATOM 685 N N . LYS A 1 91 ? -20.380 -8.525 6.265 1.00 85.06 91 LYS A N 1
ATOM 686 C CA . LYS A 1 91 ? -20.669 -9.524 7.305 1.00 85.06 91 LYS A CA 1
ATOM 687 C C . LYS A 1 91 ? -19.729 -10.711 7.149 1.00 85.06 91 LYS A C 1
ATOM 689 O O . LYS A 1 91 ? -19.769 -11.393 6.129 1.00 85.06 91 LYS A O 1
ATOM 694 N N . TYR A 1 92 ? -18.923 -10.975 8.169 1.00 83.75 92 TYR A N 1
ATOM 695 C CA . TYR A 1 92 ? -18.032 -12.132 8.198 1.00 83.75 92 TYR A CA 1
ATOM 696 C C . TYR A 1 92 ? -18.717 -13.323 8.874 1.00 83.75 92 TYR A C 1
ATOM 698 O O . TYR A 1 92 ? -19.328 -13.186 9.933 1.00 83.75 92 TYR A O 1
ATOM 706 N N . THR A 1 93 ? -18.586 -14.507 8.279 1.00 82.75 93 THR A N 1
ATOM 707 C CA . THR A 1 93 ? -19.101 -15.772 8.820 1.00 82.75 93 THR A CA 1
ATOM 708 C C . THR A 1 93 ? -18.021 -16.841 8.760 1.00 82.75 93 THR A C 1
ATOM 710 O O . THR A 1 93 ? -17.248 -16.882 7.804 1.00 82.75 93 THR A O 1
ATOM 713 N N . VAL A 1 94 ? -17.981 -17.732 9.751 1.00 82.12 94 VAL A N 1
ATOM 714 C CA . VAL A 1 94 ? -17.082 -18.891 9.722 1.00 82.12 94 VAL A CA 1
ATOM 715 C C . VAL A 1 94 ? -17.655 -19.931 8.763 1.00 82.12 94 VAL A C 1
ATOM 717 O O . VAL A 1 94 ? -18.810 -20.329 8.899 1.00 82.12 94 VAL A O 1
ATOM 720 N N . TRP A 1 95 ? -16.846 -20.375 7.806 1.00 81.69 95 TRP A N 1
ATOM 721 C CA . TRP A 1 95 ? -17.207 -21.428 6.863 1.00 81.69 95 TRP A CA 1
ATOM 722 C C . TRP A 1 95 ? -16.295 -22.639 7.059 1.00 81.69 95 TRP A C 1
ATOM 724 O O . TRP A 1 95 ? -15.086 -22.486 7.232 1.00 81.69 95 TRP A O 1
ATOM 734 N N . LYS A 1 96 ? -16.874 -23.842 7.028 1.00 80.19 96 LYS A N 1
ATOM 735 C CA . LYS A 1 96 ? -16.148 -25.116 7.068 1.00 80.19 96 LYS A CA 1
ATOM 736 C C . LYS A 1 96 ? -16.616 -25.982 5.897 1.00 80.19 96 LYS A C 1
ATOM 738 O O . LYS A 1 96 ? -17.814 -26.232 5.774 1.00 80.19 96 LYS A O 1
ATOM 743 N N . HIS A 1 97 ? -15.687 -26.433 5.053 1.00 78.75 97 HIS A N 1
ATOM 744 C CA . HIS A 1 97 ? -15.990 -27.370 3.968 1.00 78.75 97 HIS A CA 1
ATOM 745 C C . HIS A 1 97 ? -16.268 -28.767 4.531 1.00 78.75 97 HIS A C 1
ATOM 747 O O . HIS A 1 97 ? -15.544 -29.229 5.411 1.00 78.75 97 HIS A O 1
ATOM 753 N N . VAL A 1 98 ? -17.309 -29.435 4.033 1.00 74.25 98 VAL A N 1
ATOM 754 C CA . VAL A 1 98 ? -17.863 -30.642 4.669 1.00 74.25 98 VAL A CA 1
ATOM 755 C C . VAL A 1 98 ? -17.078 -31.920 4.325 1.00 74.25 98 VAL A C 1
ATOM 757 O O . VAL A 1 98 ? -17.012 -32.817 5.155 1.00 74.25 98 VAL A O 1
ATOM 760 N N . GLU A 1 99 ? -16.443 -32.008 3.149 1.00 66.38 99 GLU A N 1
ATOM 761 C CA . GLU A 1 99 ? -15.727 -33.226 2.703 1.00 66.38 99 GLU A CA 1
ATOM 762 C C . GLU A 1 99 ? -14.267 -33.321 3.164 1.00 66.38 99 GLU A C 1
ATOM 764 O O . GLU A 1 99 ? -13.714 -34.411 3.258 1.00 66.38 99 GLU A O 1
ATOM 769 N N . THR A 1 100 ? -13.626 -32.193 3.452 1.00 61.62 100 THR A N 1
ATOM 770 C CA . THR A 1 100 ? -12.200 -32.124 3.831 1.00 61.62 100 THR A CA 1
ATOM 771 C C . THR A 1 100 ? -12.018 -31.618 5.264 1.00 61.62 100 THR A C 1
ATOM 773 O O . THR A 1 100 ? -10.963 -31.083 5.599 1.00 61.62 100 THR A O 1
ATOM 776 N N . GLY A 1 101 ? -13.095 -31.673 6.056 1.00 48.38 101 GLY A N 1
ATOM 777 C CA . GLY A 1 101 ? -13.239 -31.007 7.349 1.00 48.38 101 GLY A CA 1
ATOM 778 C C . GLY A 1 101 ? -12.638 -31.736 8.538 1.00 48.38 101 GLY A C 1
ATOM 779 O O . GLY A 1 101 ? -12.641 -32.981 8.554 1.00 48.38 101 GLY A O 1
#